Protein AF-A0A818VDN8-F1 (afdb_monomer_lite)

Sequence (76 aa):
MKGNQPTNSIIVNDAVTNFKIYTLDWNVDKIEMFVGDDANPFANRILVWNKQGDWTQWPFDKPFFILINIAVGGSW

Structure (mmCIF, N/CA/C/O backbone):
data_AF-A0A818VDN8-F1
#
_entry.id   AF-A0A818VDN8-F1
#
loop_
_atom_site.group_PDB
_atom_site.id
_atom_site.type_symbol
_atom_site.label_atom_id
_atom_site.label_alt_id
_atom_site.label_comp_id
_atom_site.label_asym_id
_atom_site.label_entity_id
_atom_site.label_seq_id
_atom_site.pdbx_PDB_ins_code
_atom_site.Cartn_x
_atom_site.Cartn_y
_atom_site.Cartn_z
_atom_site.occupancy
_atom_site.B_iso_or_equiv
_atom_site.auth_seq_id
_atom_site.auth_comp_id
_atom_site.auth_asym_id
_atom_site.auth_atom_id
_atom_site.pdbx_PDB_model_num
ATOM 1 N N . MET A 1 1 ? 29.184 -2.393 4.650 1.00 37.84 1 MET A N 1
ATOM 2 C CA . MET A 1 1 ? 27.816 -2.737 5.091 1.00 37.84 1 MET A CA 1
ATOM 3 C C . MET A 1 1 ? 26.874 -2.323 3.973 1.00 37.84 1 MET A C 1
ATOM 5 O O . MET A 1 1 ? 26.844 -1.143 3.654 1.00 37.84 1 MET A O 1
ATOM 9 N N . LYS A 1 2 ? 26.218 -3.271 3.291 1.00 43.28 2 LYS A N 1
ATOM 10 C CA . LYS A 1 2 ? 25.160 -2.940 2.322 1.00 43.28 2 LY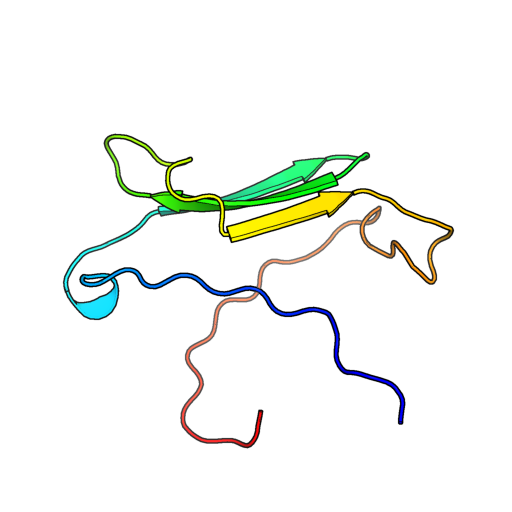S A CA 1
ATOM 11 C C . LYS A 1 2 ? 23.967 -2.452 3.144 1.00 43.28 2 LYS A C 1
ATOM 13 O O . LYS A 1 2 ? 23.439 -3.234 3.923 1.00 43.28 2 LYS A O 1
ATOM 18 N N . GLY A 1 3 ? 23.648 -1.163 3.060 1.00 50.06 3 GLY A N 1
ATOM 19 C CA . GLY A 1 3 ? 22.522 -0.578 3.784 1.00 50.06 3 GLY A CA 1
ATOM 20 C C . GLY A 1 3 ? 21.203 -1.213 3.348 1.00 50.06 3 GLY A C 1
ATOM 21 O O . GLY A 1 3 ? 21.056 -1.594 2.185 1.00 50.06 3 GLY A O 1
ATOM 22 N N . ASN A 1 4 ? 20.268 -1.339 4.288 1.00 58.38 4 ASN A N 1
ATOM 23 C CA . ASN A 1 4 ? 18.895 -1.726 3.986 1.00 58.38 4 ASN A CA 1
ATOM 24 C C . ASN A 1 4 ? 18.262 -0.707 3.025 1.00 58.38 4 ASN A C 1
ATOM 26 O O . ASN A 1 4 ? 18.725 0.432 2.909 1.00 58.38 4 ASN A O 1
ATOM 30 N N . GLN A 1 5 ? 17.210 -1.132 2.327 1.00 63.06 5 GLN A N 1
ATOM 31 C CA . GLN A 1 5 ? 16.435 -0.252 1.454 1.00 63.06 5 GLN A CA 1
ATOM 32 C C . GLN A 1 5 ? 15.971 0.995 2.237 1.00 63.06 5 GLN A C 1
ATOM 34 O O . GLN A 1 5 ? 15.620 0.868 3.417 1.00 63.06 5 GLN A O 1
ATOM 39 N N . PRO A 1 6 ? 15.966 2.191 1.618 1.00 64.19 6 PRO A N 1
ATOM 40 C CA . PRO A 1 6 ? 15.480 3.404 2.263 1.00 64.19 6 PRO A CA 1
ATOM 41 C C . PRO A 1 6 ? 14.082 3.174 2.836 1.00 64.19 6 PRO A C 1
ATOM 43 O O . PRO A 1 6 ? 13.171 2.758 2.124 1.00 64.19 6 PRO A O 1
ATOM 46 N N . THR A 1 7 ? 13.919 3.428 4.130 1.00 72.75 7 THR A N 1
ATOM 47 C CA . THR A 1 7 ? 12.616 3.377 4.798 1.00 72.75 7 THR A CA 1
ATOM 48 C C . THR A 1 7 ? 12.174 4.804 5.081 1.00 72.75 7 THR A C 1
ATOM 50 O O . THR A 1 7 ? 12.991 5.626 5.495 1.00 72.75 7 THR A O 1
ATOM 53 N N . ASN A 1 8 ? 10.893 5.099 4.866 1.00 83.69 8 ASN A N 1
ATOM 54 C CA . ASN A 1 8 ? 10.287 6.342 5.327 1.00 83.69 8 ASN A CA 1
ATOM 55 C C . ASN A 1 8 ? 9.063 6.035 6.189 1.00 83.69 8 ASN A C 1
ATOM 57 O O . ASN A 1 8 ? 8.403 5.013 6.001 1.00 83.69 8 ASN A O 1
ATOM 61 N N . SER A 1 9 ? 8.775 6.907 7.147 1.00 88.81 9 SER A N 1
ATOM 62 C CA . SER A 1 9 ? 7.694 6.718 8.110 1.00 88.81 9 SER A CA 1
ATOM 63 C C . SER A 1 9 ? 7.103 8.053 8.524 1.00 88.81 9 SER A C 1
ATOM 65 O O . SER A 1 9 ? 7.823 9.038 8.676 1.00 88.81 9 SER A O 1
ATOM 67 N N . ILE A 1 10 ? 5.802 8.053 8.785 1.00 92.12 10 ILE A N 1
ATOM 68 C CA . ILE A 1 10 ? 5.080 9.180 9.372 1.00 92.12 10 ILE A CA 1
ATOM 69 C C . ILE A 1 10 ? 4.317 8.701 10.608 1.00 92.12 10 ILE A C 1
ATOM 71 O O . ILE A 1 10 ? 4.017 7.513 10.736 1.00 92.12 10 ILE A O 1
ATOM 75 N N . ILE A 1 11 ? 3.978 9.627 11.503 1.00 92.94 11 ILE A N 1
ATOM 76 C CA . ILE A 1 11 ? 3.089 9.349 12.632 1.00 92.94 11 ILE A CA 1
ATOM 77 C C . ILE A 1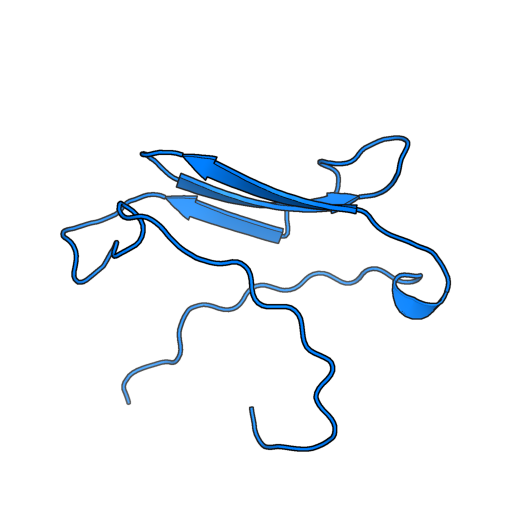 11 ? 1.653 9.644 12.201 1.00 92.94 11 ILE A C 1
ATOM 79 O O . ILE A 1 11 ? 1.343 10.756 11.777 1.00 92.94 11 ILE A O 1
ATOM 83 N N . VAL A 1 12 ? 0.775 8.655 12.357 1.00 93.75 12 VAL A N 1
ATOM 84 C CA . VAL A 1 12 ? -0.676 8.796 12.194 1.00 93.75 12 VAL A CA 1
ATOM 85 C C . VAL A 1 12 ? -1.308 8.378 13.515 1.00 93.75 12 VAL A C 1
ATOM 87 O O . VAL A 1 12 ? -1.391 7.191 13.824 1.00 93.75 12 VAL A O 1
ATOM 90 N N . ASN A 1 13 ? -1.681 9.369 14.328 1.00 94.19 13 ASN A N 1
ATOM 91 C CA . ASN A 1 13 ? -2.021 9.173 15.744 1.00 94.19 13 ASN A CA 1
ATOM 92 C C . ASN A 1 13 ? -3.175 8.189 15.979 1.00 94.19 13 ASN A C 1
ATOM 94 O O . ASN A 1 13 ? -3.222 7.532 17.013 1.00 94.19 13 ASN A O 1
ATOM 98 N N . ASP A 1 14 ? -4.100 8.087 15.031 1.00 94.62 14 ASP A N 1
ATOM 99 C CA . ASP A 1 14 ? -5.318 7.292 15.139 1.00 94.62 14 ASP A CA 1
ATOM 100 C C . ASP A 1 14 ? -5.338 6.086 14.184 1.00 94.62 14 ASP A C 1
ATOM 102 O O . ASP A 1 14 ? -6.394 5.496 13.964 1.00 94.62 14 ASP A O 1
ATOM 106 N N . ALA A 1 15 ? -4.182 5.681 13.639 1.00 93.75 15 ALA A N 1
ATOM 107 C CA . ALA A 1 15 ? -4.077 4.556 12.698 1.00 93.75 15 ALA A CA 1
ATOM 108 C C . ALA A 1 15 ? -4.549 3.208 13.273 1.00 93.75 15 ALA A C 1
ATOM 110 O O . ALA A 1 15 ? -4.852 2.291 12.517 1.00 93.75 15 ALA A O 1
ATOM 111 N N . VAL A 1 16 ? -4.597 3.080 14.603 1.00 94.50 16 VAL A N 1
ATOM 112 C CA . VAL A 1 16 ? -5.054 1.867 15.302 1.00 94.50 16 VAL A CA 1
ATOM 113 C C . VAL A 1 16 ? -6.500 1.955 15.793 1.00 94.50 16 VAL A C 1
ATOM 115 O O . VAL A 1 16 ? -7.056 0.944 16.212 1.00 94.50 16 VAL A O 1
ATOM 118 N N . THR A 1 17 ? -7.111 3.143 15.767 1.00 97.50 17 THR A N 1
ATOM 119 C CA . THR A 1 17 ? -8.488 3.35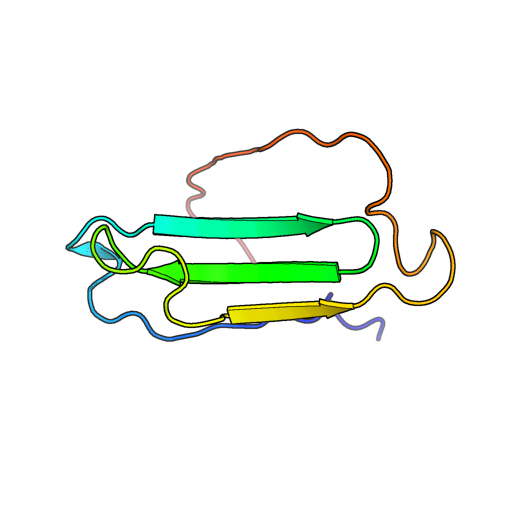9 16.246 1.00 97.50 17 THR A CA 1
ATOM 120 C C . THR A 1 17 ? -9.472 3.671 15.128 1.00 97.50 17 THR A C 1
ATOM 122 O O . THR A 1 17 ? -10.664 3.446 15.311 1.00 97.50 17 THR A O 1
ATOM 125 N N . ASN A 1 18 ? -9.001 4.167 13.982 1.00 96.69 18 ASN A N 1
ATOM 126 C CA . ASN A 1 18 ? -9.827 4.507 12.827 1.00 96.69 18 ASN A CA 1
ATOM 127 C C . ASN A 1 18 ? -9.279 3.864 11.554 1.00 96.69 18 ASN A C 1
ATOM 129 O O . ASN A 1 18 ? -8.066 3.734 11.382 1.00 96.69 18 ASN A O 1
ATOM 133 N N . PHE A 1 19 ? -10.177 3.530 10.626 1.00 96.94 19 PHE A N 1
ATOM 134 C CA . PHE A 1 19 ? -9.769 3.143 9.281 1.00 96.94 19 PHE A CA 1
ATOM 135 C C . PHE A 1 19 ? -9.044 4.298 8.582 1.00 96.94 19 PHE A C 1
ATOM 137 O O . PHE A 1 19 ? -9.374 5.472 8.768 1.00 96.94 19 PHE A O 1
ATOM 144 N N . LYS A 1 20 ? -8.048 3.936 7.774 1.00 96.62 20 LYS A N 1
ATOM 145 C CA . LYS A 1 20 ? -7.262 4.841 6.935 1.00 96.62 20 LYS A CA 1
ATOM 146 C C . LYS A 1 20 ? -7.181 4.293 5.523 1.00 96.62 20 LYS A C 1
ATOM 148 O O . LYS A 1 20 ? -7.228 3.078 5.323 1.00 96.62 20 LYS A O 1
ATOM 153 N N . ILE A 1 21 ? -7.014 5.194 4.563 1.00 97.62 21 ILE A N 1
ATOM 154 C CA . ILE A 1 21 ? -6.752 4.837 3.173 1.00 97.62 21 ILE A CA 1
ATOM 155 C C . ILE A 1 21 ? -5.245 4.910 2.938 1.00 97.62 21 ILE A C 1
ATOM 157 O O . ILE A 1 21 ? -4.638 5.972 3.066 1.00 97.62 21 ILE A O 1
ATOM 161 N N . TYR A 1 22 ? -4.652 3.765 2.602 1.00 96.00 22 TYR A N 1
ATOM 162 C CA . TYR A 1 22 ? -3.255 3.646 2.196 1.00 96.00 22 TYR A CA 1
ATOM 163 C C . TYR A 1 22 ? -3.201 3.624 0.672 1.00 96.00 22 TYR A C 1
ATOM 165 O O . TYR A 1 22 ? -3.647 2.659 0.050 1.00 96.00 22 TYR A O 1
ATOM 173 N N . THR A 1 23 ? -2.662 4.683 0.074 1.00 97.12 23 THR A N 1
ATOM 174 C CA . THR A 1 23 ? -2.652 4.846 -1.383 1.00 97.12 23 THR A CA 1
ATOM 175 C C . THR A 1 23 ? -1.253 4.613 -1.931 1.00 97.12 23 THR A C 1
ATOM 177 O O . THR A 1 23 ? -0.288 5.199 -1.440 1.00 97.12 23 THR A O 1
ATOM 180 N N . LEU A 1 24 ? -1.161 3.777 -2.965 1.00 95.94 24 LEU A N 1
ATOM 181 C CA . LEU A 1 24 ? 0.029 3.572 -3.784 1.00 95.94 24 LEU A CA 1
ATOM 182 C C . LEU A 1 24 ? -0.261 4.120 -5.183 1.00 95.94 24 LEU A C 1
ATOM 184 O O . LEU A 1 24 ? -1.046 3.526 -5.920 1.00 95.94 24 LEU A O 1
ATOM 188 N N . ASP A 1 25 ? 0.367 5.238 -5.539 1.00 96.38 25 ASP A N 1
ATOM 189 C CA . ASP A 1 25 ? 0.382 5.737 -6.914 1.00 96.38 25 ASP A CA 1
ATOM 190 C C . ASP A 1 25 ? 1.684 5.286 -7.575 1.00 96.38 25 ASP A C 1
ATOM 192 O O . ASP A 1 25 ? 2.779 5.685 -7.174 1.00 96.38 25 ASP A O 1
ATOM 196 N N . TRP A 1 26 ? 1.569 4.392 -8.551 1.00 95.88 26 TRP A N 1
ATOM 197 C CA . TRP A 1 26 ? 2.705 3.765 -9.208 1.00 95.88 26 TRP A CA 1
ATOM 198 C C . TRP A 1 26 ? 2.556 3.869 -10.718 1.00 95.88 26 TRP A C 1
ATOM 200 O O . TRP A 1 26 ? 1.647 3.301 -11.323 1.00 95.88 26 TRP A O 1
ATOM 210 N N . ASN A 1 27 ? 3.497 4.585 -11.325 1.00 94.12 27 ASN A N 1
ATOM 211 C CA . ASN A 1 27 ? 3.609 4.740 -12.765 1.00 94.12 27 ASN A CA 1
ATOM 212 C C . ASN A 1 27 ? 5.048 4.473 -13.241 1.00 94.12 27 ASN A C 1
ATOM 214 O O . ASN A 1 27 ? 5.927 4.069 -12.478 1.00 94.12 27 ASN A O 1
ATOM 218 N N . VAL A 1 28 ? 5.281 4.677 -14.537 1.00 92.25 28 VAL A N 1
ATOM 219 C CA . VAL A 1 28 ? 6.557 4.366 -15.200 1.00 92.25 28 VAL A CA 1
ATOM 220 C C . VAL A 1 28 ? 7.742 5.196 -14.698 1.00 92.25 28 VAL A C 1
ATOM 222 O O . VAL A 1 28 ? 8.882 4.751 -14.843 1.00 92.25 28 VAL A O 1
ATOM 225 N N . ASP A 1 29 ? 7.480 6.360 -14.101 1.00 93.38 29 ASP A N 1
ATOM 226 C CA . ASP A 1 29 ? 8.501 7.331 -13.707 1.00 93.38 29 ASP A CA 1
ATOM 227 C C . ASP A 1 29 ? 8.726 7.374 -12.196 1.00 93.38 29 ASP A C 1
ATOM 229 O O . ASP A 1 29 ? 9.798 7.789 -11.751 1.00 93.38 29 ASP A O 1
ATOM 233 N N . LYS A 1 30 ? 7.731 6.984 -11.392 1.00 94.50 30 LYS A N 1
ATOM 234 C CA . LYS A 1 30 ? 7.810 7.058 -9.930 1.00 94.50 30 LYS A CA 1
ATOM 235 C C . LYS A 1 30 ? 6.795 6.172 -9.209 1.00 94.50 30 LYS A C 1
ATOM 237 O O . LYS A 1 30 ? 5.774 5.762 -9.760 1.00 94.50 30 LYS A O 1
ATOM 242 N N . ILE A 1 31 ? 7.088 5.956 -7.931 1.00 94.81 31 ILE A N 1
ATOM 243 C CA . ILE A 1 31 ? 6.201 5.378 -6.927 1.00 94.81 31 ILE A CA 1
ATOM 244 C C . ILE A 1 31 ? 6.004 6.409 -5.818 1.00 94.81 31 ILE A C 1
ATOM 246 O O . ILE A 1 31 ? 6.975 6.915 -5.250 1.00 94.81 31 ILE A O 1
ATOM 250 N N . GLU A 1 32 ? 4.755 6.699 -5.483 1.00 95.62 32 GLU A N 1
ATOM 251 C CA . GLU A 1 32 ? 4.375 7.554 -4.366 1.00 95.62 32 GLU A CA 1
ATOM 252 C C . GLU A 1 32 ? 3.431 6.811 -3.421 1.00 95.62 32 GLU A C 1
ATOM 254 O O . GLU A 1 32 ? 2.565 6.046 -3.845 1.00 95.62 32 GLU A O 1
ATOM 259 N N . MET A 1 33 ? 3.608 7.040 -2.120 1.00 96.00 33 MET A N 1
ATOM 260 C CA . MET A 1 33 ? 2.754 6.456 -1.085 1.00 96.00 33 MET A CA 1
ATOM 261 C C . MET A 1 33 ? 2.168 7.536 -0.188 1.00 96.00 33 MET A C 1
ATOM 263 O O . MET A 1 33 ? 2.863 8.487 0.182 1.00 96.00 33 MET A O 1
ATOM 267 N N . PHE A 1 34 ? 0.912 7.349 0.204 1.00 96.69 34 PHE A N 1
ATOM 268 C CA . PHE A 1 34 ? 0.130 8.299 0.994 1.00 96.69 34 PHE A CA 1
ATOM 269 C C . PHE A 1 34 ? -0.680 7.576 2.068 1.00 96.69 34 PHE A C 1
ATOM 271 O O . PHE A 1 34 ? -1.033 6.405 1.897 1.00 96.69 34 PHE A O 1
ATOM 278 N N . VAL A 1 35 ? -0.999 8.289 3.150 1.00 97.12 35 VAL A N 1
ATOM 279 C CA . VAL A 1 35 ? -1.979 7.842 4.149 1.00 97.12 35 VAL A CA 1
ATOM 280 C C . VAL A 1 35 ? -2.971 8.952 4.438 1.00 97.12 35 VAL A C 1
ATOM 282 O O . VAL A 1 35 ? -2.632 9.991 5.015 1.00 97.12 35 VAL A O 1
ATOM 285 N N . GLY A 1 36 ? -4.222 8.677 4.097 1.00 96.94 36 GLY A N 1
ATOM 286 C CA . GLY A 1 36 ? -5.332 9.586 4.302 1.00 96.94 36 GLY A CA 1
ATOM 287 C C . GLY A 1 36 ? -6.576 8.912 4.852 1.00 96.94 36 GLY A C 1
ATOM 288 O O . GLY A 1 36 ? -6.518 7.893 5.544 1.00 96.94 36 GLY A O 1
ATOM 289 N N . ASP A 1 37 ? -7.708 9.524 4.548 1.00 97.00 37 ASP A N 1
ATOM 290 C CA . ASP A 1 37 ? -9.048 9.105 4.944 1.00 97.00 37 ASP A CA 1
ATOM 291 C C . ASP A 1 37 ? -10.030 9.327 3.785 1.00 97.00 37 ASP A C 1
ATOM 293 O O . ASP A 1 37 ? -9.631 9.735 2.692 1.00 97.00 37 ASP A O 1
ATOM 297 N N . ASP A 1 38 ? -11.314 9.053 4.015 1.00 96.06 38 ASP A N 1
ATOM 298 C CA . ASP A 1 38 ? -12.357 9.189 2.993 1.00 96.06 38 ASP A CA 1
ATOM 299 C C . ASP A 1 38 ? -12.481 10.617 2.434 1.00 96.06 38 ASP A C 1
ATOM 301 O O . ASP A 1 38 ? -12.892 10.794 1.287 1.00 96.06 38 ASP A O 1
ATOM 305 N N . ALA A 1 39 ? -12.123 11.645 3.214 1.00 96.75 39 ALA A N 1
ATOM 306 C CA . ALA A 1 39 ? -12.176 13.033 2.763 1.00 96.75 39 ALA A CA 1
ATOM 307 C C . ALA A 1 39 ? -10.974 13.387 1.877 1.00 96.75 39 ALA A C 1
ATOM 309 O O . ALA A 1 39 ? -11.112 14.170 0.934 1.00 96.75 39 ALA A O 1
ATOM 310 N N . ASN A 1 40 ? -9.797 12.820 2.162 1.00 96.88 40 ASN A N 1
ATOM 311 C CA . ASN A 1 40 ? -8.607 12.989 1.335 1.00 96.88 40 ASN A CA 1
ATOM 312 C C . ASN A 1 40 ? -7.716 11.728 1.315 1.00 96.88 40 ASN A C 1
ATOM 314 O O . ASN A 1 40 ? -6.787 11.617 2.121 1.00 96.88 40 ASN A O 1
ATOM 318 N N . PRO A 1 41 ? -7.913 10.824 0.336 1.00 96.12 41 PRO A N 1
ATOM 319 C CA . PRO A 1 41 ? -7.121 9.595 0.187 1.00 96.12 41 PRO A CA 1
ATOM 320 C C . PRO A 1 41 ? -5.626 9.807 -0.104 1.00 96.12 41 PRO A C 1
ATOM 322 O O . PRO A 1 41 ? -4.816 8.901 0.096 1.00 96.12 41 PRO A O 1
ATOM 325 N N . PHE A 1 42 ? -5.251 10.992 -0.594 1.00 96.38 42 PHE A N 1
ATOM 326 C CA . PHE A 1 42 ? -3.874 11.371 -0.929 1.00 96.38 42 PHE A CA 1
ATOM 327 C C . PHE A 1 42 ? -3.268 12.318 0.123 1.00 96.38 42 PHE A C 1
ATOM 329 O O . PHE A 1 42 ? -2.290 13.022 -0.143 1.00 96.38 42 PHE A O 1
ATOM 336 N N . ALA A 1 43 ? -3.845 12.362 1.329 1.00 92.62 43 ALA A N 1
ATOM 337 C CA . ALA A 1 43 ? -3.257 13.075 2.456 1.00 92.62 43 ALA A CA 1
ATOM 338 C C . ALA A 1 43 ? -1.929 12.428 2.897 1.00 92.62 43 ALA A C 1
ATOM 340 O O . ALA A 1 43 ? -1.650 11.270 2.600 1.00 92.62 43 ALA A O 1
ATOM 341 N N . ASN A 1 44 ? -1.096 13.205 3.595 1.00 93.94 44 ASN A N 1
ATOM 342 C CA . ASN A 1 44 ? 0.190 12.793 4.174 1.00 93.94 44 ASN A CA 1
ATOM 343 C C . ASN A 1 44 ? 1.044 11.897 3.258 1.00 93.94 44 ASN A C 1
ATOM 345 O O . ASN A 1 44 ? 1.072 10.671 3.385 1.00 93.94 44 ASN A O 1
ATOM 349 N N . ARG A 1 45 ? 1.797 12.520 2.347 1.00 94.25 45 ARG A N 1
ATOM 350 C CA . ARG A 1 45 ? 2.749 11.801 1.496 1.00 94.25 45 ARG A CA 1
ATOM 351 C C . ARG A 1 45 ? 3.880 11.201 2.333 1.00 94.25 45 ARG A C 1
ATOM 353 O O . ARG A 1 45 ? 4.649 11.936 2.950 1.00 94.25 45 ARG A O 1
ATOM 360 N N . ILE A 1 46 ? 3.997 9.878 2.307 1.00 92.06 46 ILE A N 1
ATOM 361 C CA . ILE A 1 46 ? 5.022 9.115 3.027 1.00 92.06 46 ILE A CA 1
ATOM 362 C C . ILE A 1 46 ? 6.299 9.030 2.202 1.00 92.06 46 ILE A C 1
ATOM 364 O O . ILE A 1 46 ? 7.389 9.194 2.732 1.00 92.06 46 ILE A O 1
ATOM 368 N N . LEU A 1 47 ? 6.190 8.743 0.908 1.00 90.62 47 LEU A N 1
ATOM 369 C CA . LEU A 1 47 ? 7.336 8.411 0.064 1.00 90.62 47 LEU A CA 1
ATOM 370 C C . LEU A 1 47 ? 7.149 8.985 -1.336 1.00 90.62 47 LEU A C 1
ATOM 372 O O . LEU A 1 47 ? 6.040 8.986 -1.864 1.00 90.62 47 LEU A O 1
ATOM 376 N N . VAL A 1 48 ? 8.265 9.412 -1.929 1.00 92.00 48 VAL A N 1
ATOM 377 C CA . VAL A 1 48 ? 8.413 9.587 -3.375 1.00 92.00 48 VAL A CA 1
ATOM 378 C C . VAL A 1 48 ? 9.684 8.877 -3.792 1.00 92.00 48 VAL A C 1
ATOM 380 O O . VAL A 1 48 ? 10.774 9.247 -3.354 1.00 92.00 48 VAL A O 1
ATOM 383 N N . TRP A 1 49 ? 9.549 7.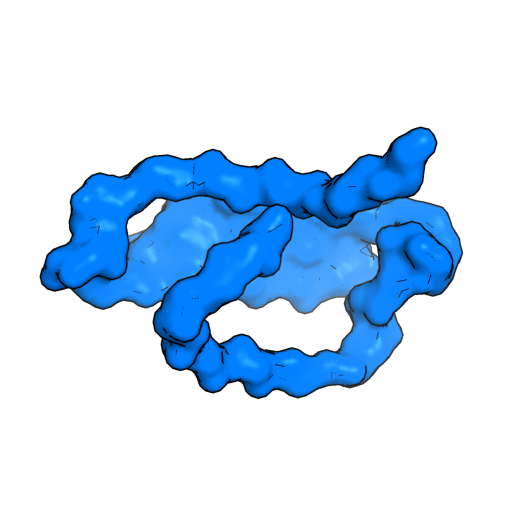881 -4.653 1.00 90.44 49 TRP A N 1
ATOM 384 C CA . TRP A 1 49 ? 10.673 7.192 -5.258 1.00 90.44 49 TRP A CA 1
ATOM 385 C C . TRP A 1 49 ? 10.612 7.383 -6.766 1.00 90.44 49 TRP A C 1
ATOM 387 O O . TRP A 1 49 ? 9.766 6.809 -7.441 1.00 90.44 49 TRP A O 1
ATOM 397 N N . ASN A 1 50 ? 11.509 8.213 -7.290 1.00 92.25 50 ASN A N 1
ATOM 398 C CA . ASN A 1 50 ? 11.642 8.413 -8.728 1.00 92.25 50 ASN A CA 1
ATOM 399 C C . ASN A 1 50 ? 12.487 7.298 -9.345 1.00 92.25 50 ASN A C 1
ATOM 401 O O . ASN A 1 50 ? 13.470 6.856 -8.740 1.00 92.25 50 ASN A O 1
ATOM 405 N N . LYS A 1 51 ? 12.142 6.902 -10.567 1.00 91.44 51 LYS A N 1
ATOM 406 C CA . LYS A 1 51 ? 12.909 5.960 -11.370 1.00 91.44 51 LYS A CA 1
ATOM 407 C C . LYS A 1 51 ? 14.341 6.439 -11.531 1.00 91.44 51 LYS A C 1
ATOM 409 O O . LYS A 1 51 ? 14.597 7.576 -11.922 1.00 91.44 51 LYS A O 1
ATOM 414 N N . GLN A 1 52 ? 15.278 5.547 -11.234 1.00 88.00 52 GLN A N 1
ATOM 415 C CA . GLN A 1 52 ? 16.700 5.775 -11.438 1.00 88.00 52 GLN A CA 1
ATOM 416 C C . GLN A 1 52 ? 17.357 4.513 -11.973 1.00 88.00 52 GLN A C 1
ATOM 418 O O . GLN A 1 52 ? 17.018 3.410 -11.553 1.00 88.00 52 GLN A O 1
ATOM 423 N N . GLY A 1 53 ? 18.330 4.709 -12.861 1.00 86.75 53 GLY A N 1
ATOM 424 C CA . GLY A 1 53 ? 19.189 3.640 -13.343 1.00 86.75 53 GLY A CA 1
ATOM 425 C C . GLY A 1 53 ? 18.479 2.573 -14.169 1.00 86.75 53 GLY A C 1
ATOM 426 O O . GLY A 1 53 ? 17.446 2.809 -14.797 1.00 86.75 53 GLY A O 1
ATOM 427 N N . ASP A 1 54 ? 19.101 1.399 -14.188 1.00 87.50 54 ASP A N 1
ATOM 428 C CA . ASP A 1 54 ? 18.586 0.200 -14.838 1.00 87.50 54 ASP A CA 1
ATOM 429 C C . ASP A 1 54 ? 17.768 -0.666 -13.861 1.00 87.50 54 ASP A C 1
ATOM 431 O O . ASP A 1 54 ? 17.460 -0.270 -12.737 1.00 87.50 54 ASP A O 1
ATOM 435 N N . TRP A 1 55 ? 17.429 -1.884 -14.282 1.00 86.25 55 TRP A N 1
ATOM 436 C CA . TRP A 1 55 ? 16.640 -2.836 -13.497 1.00 86.25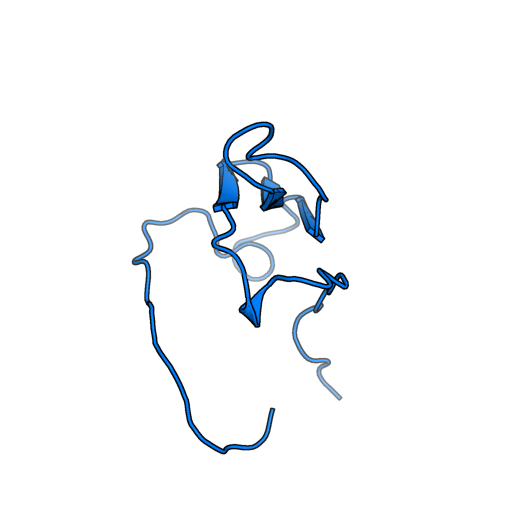 55 TRP A CA 1
ATOM 437 C C . TRP A 1 55 ? 17.253 -3.191 -12.129 1.00 86.25 55 TRP A C 1
ATOM 439 O O . TRP A 1 55 ? 16.531 -3.664 -11.251 1.00 86.25 55 TRP A O 1
ATOM 449 N N . THR A 1 56 ? 18.560 -2.981 -11.924 1.00 86.62 56 THR A N 1
ATOM 450 C CA . THR A 1 56 ? 19.217 -3.230 -10.630 1.00 86.62 56 THR A CA 1
ATOM 451 C C . THR A 1 56 ? 18.867 -2.164 -9.592 1.00 86.62 56 THR A C 1
ATOM 453 O O . THR A 1 56 ? 18.927 -2.432 -8.392 1.00 86.62 56 THR A O 1
ATOM 456 N N . GLN A 1 57 ? 18.471 -0.973 -10.051 1.00 85.94 57 GLN A N 1
ATOM 457 C CA . GLN A 1 57 ? 18.050 0.160 -9.225 1.00 85.94 57 GLN A CA 1
ATOM 458 C C . GLN A 1 57 ? 16.531 0.390 -9.290 1.00 85.94 57 GLN A C 1
ATOM 460 O O . GLN A 1 57 ? 15.949 0.860 -8.313 1.00 85.94 57 GLN A O 1
ATOM 465 N N . TRP A 1 58 ? 15.884 0.016 -10.401 1.00 90.44 58 TRP A N 1
ATOM 466 C CA . TRP A 1 58 ? 14.441 0.131 -10.624 1.00 90.44 58 TRP A CA 1
ATOM 467 C C . TRP A 1 58 ? 13.824 -1.175 -11.156 1.00 90.44 58 TRP A C 1
ATOM 469 O O . TRP A 1 58 ? 13.537 -1.293 -12.347 1.00 90.44 58 TRP A O 1
ATOM 479 N N . PRO A 1 59 ? 13.567 -2.172 -10.295 1.00 90.88 59 PRO A N 1
ATOM 480 C CA .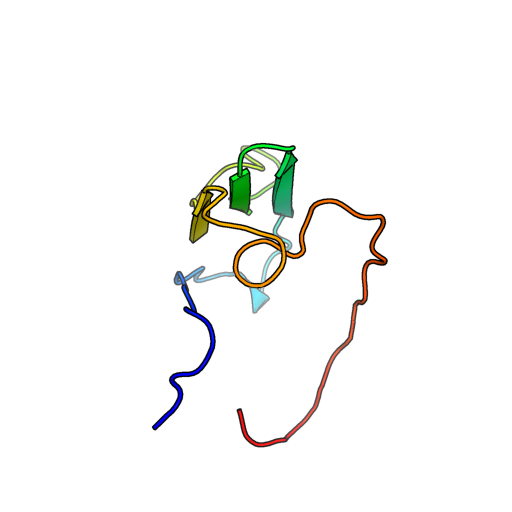 PRO A 1 59 ? 12.926 -3.426 -10.696 1.00 90.88 59 PRO A CA 1
ATOM 481 C C . PRO A 1 59 ? 11.388 -3.326 -10.821 1.00 90.88 59 PRO A C 1
ATOM 483 O O . PRO A 1 59 ? 10.711 -4.351 -10.851 1.00 90.88 59 PRO A O 1
ATOM 486 N N . PHE A 1 60 ? 10.822 -2.115 -10.857 1.00 92.50 60 PHE A N 1
ATOM 487 C CA . PHE A 1 60 ? 9.386 -1.836 -10.716 1.00 92.50 60 PHE A CA 1
ATOM 488 C C . PHE A 1 60 ? 8.673 -1.570 -12.056 1.00 92.50 60 PHE A C 1
ATOM 490 O O . PHE A 1 60 ? 7.741 -0.773 -12.132 1.00 92.50 60 PHE A O 1
ATOM 497 N N . ASP A 1 61 ? 9.125 -2.201 -13.135 1.00 90.19 61 ASP A N 1
ATOM 498 C CA . ASP A 1 61 ? 8.583 -2.058 -14.494 1.00 90.19 61 ASP A CA 1
ATOM 499 C C . ASP A 1 61 ? 8.023 -3.380 -15.055 1.00 90.19 61 ASP A C 1
ATOM 501 O O . ASP A 1 61 ? 8.014 -3.626 -16.261 1.00 90.19 61 ASP A O 1
ATOM 505 N N . LYS A 1 62 ? 7.537 -4.246 -14.159 1.00 90.44 62 LYS A N 1
ATOM 506 C CA . LYS A 1 62 ? 6.962 -5.568 -14.459 1.00 90.44 62 LYS A CA 1
ATOM 507 C C . LYS A 1 62 ? 5.652 -5.768 -13.689 1.00 90.44 62 LYS A C 1
ATOM 509 O O . LYS A 1 62 ? 5.344 -4.952 -12.829 1.00 90.44 62 LYS A O 1
ATOM 514 N N . PRO A 1 63 ? 4.864 -6.823 -13.962 1.00 94.44 63 PRO A N 1
ATOM 515 C CA . PRO A 1 63 ? 3.691 -7.154 -13.152 1.00 94.44 63 PRO A CA 1
ATOM 516 C C . PRO A 1 63 ? 4.066 -7.621 -11.737 1.00 94.44 63 PRO A C 1
ATOM 518 O O . PRO A 1 63 ? 4.994 -8.413 -11.573 1.00 94.44 63 PRO A O 1
ATOM 521 N N . PHE A 1 64 ? 3.310 -7.173 -10.731 1.00 95.38 64 PHE A N 1
ATOM 522 C CA . PHE A 1 64 ? 3.468 -7.560 -9.323 1.00 95.38 64 PHE A CA 1
ATOM 523 C C . PHE A 1 64 ? 2.135 -8.012 -8.723 1.00 95.38 64 PHE A C 1
ATOM 525 O O . PHE A 1 64 ? 1.062 -7.656 -9.208 1.00 95.38 64 PHE A O 1
ATOM 532 N N . PHE A 1 65 ? 2.223 -8.773 -7.633 1.00 96.62 65 PHE A N 1
ATOM 533 C CA . PHE A 1 65 ? 1.086 -9.124 -6.787 1.00 96.62 65 PHE A CA 1
ATOM 534 C C . PHE A 1 65 ? 1.085 -8.270 -5.522 1.00 96.62 65 PHE A C 1
ATOM 536 O O . PHE A 1 65 ? 2.142 -7.893 -5.017 1.00 96.62 65 PHE A O 1
ATOM 543 N N . ILE A 1 66 ? -0.105 -8.021 -4.982 1.00 94.62 66 ILE A N 1
ATOM 544 C CA . ILE A 1 66 ? -0.264 -7.422 -3.658 1.00 94.62 66 ILE A CA 1
ATOM 545 C C . ILE A 1 66 ? -0.328 -8.553 -2.633 1.00 94.62 66 ILE A C 1
ATOM 547 O O . ILE A 1 66 ? -1.113 -9.489 -2.779 1.00 94.62 66 ILE A O 1
ATOM 551 N N . LEU A 1 67 ? 0.495 -8.449 -1.591 1.00 95.88 67 LEU A N 1
ATOM 552 C CA . LEU A 1 67 ? 0.482 -9.343 -0.438 1.00 95.88 67 LEU A CA 1
ATOM 553 C C . LEU A 1 67 ? 0.052 -8.547 0.792 1.00 95.88 67 LEU A C 1
ATOM 555 O O . LEU A 1 67 ? 0.568 -7.459 1.036 1.00 95.88 67 LEU A O 1
ATOM 559 N N . ILE A 1 68 ? -0.884 -9.095 1.564 1.00 95.06 68 ILE A N 1
ATOM 560 C CA . ILE A 1 68 ? -1.368 -8.499 2.812 1.00 95.06 68 ILE A CA 1
ATOM 561 C C . ILE A 1 68 ? -1.241 -9.560 3.900 1.00 95.06 68 ILE A C 1
ATOM 563 O O . ILE A 1 68 ? -1.783 -10.657 3.764 1.00 95.06 68 ILE A O 1
ATOM 567 N N . ASN A 1 69 ? -0.520 -9.247 4.976 1.00 95.12 69 ASN A N 1
ATOM 568 C CA . ASN A 1 69 ? -0.332 -10.148 6.108 1.00 95.12 69 ASN A CA 1
ATOM 569 C C . ASN A 1 69 ? -0.301 -9.384 7.439 1.00 95.12 69 ASN A C 1
ATOM 571 O O . ASN A 1 69 ? 0.032 -8.204 7.486 1.00 95.12 69 ASN A O 1
ATOM 575 N N . ILE A 1 70 ? -0.596 -10.095 8.529 1.00 93.31 70 ILE A N 1
ATOM 576 C CA . ILE A 1 70 ? -0.400 -9.628 9.907 1.00 93.31 70 ILE A CA 1
ATOM 577 C C . ILE A 1 70 ? 0.649 -10.549 10.532 1.00 93.31 70 ILE A C 1
ATOM 579 O O . ILE A 1 70 ? 0.377 -11.722 10.780 1.00 93.31 70 ILE A O 1
ATOM 583 N N . ALA A 1 71 ? 1.869 -10.046 10.719 1.00 92.25 71 ALA A N 1
ATOM 584 C CA . ALA A 1 71 ? 2.951 -10.788 11.367 1.00 92.25 71 ALA A CA 1
ATOM 585 C C . ALA A 1 71 ? 2.969 -10.532 12.884 1.00 92.25 71 ALA A C 1
ATOM 587 O O . ALA A 1 71 ? 2.642 -9.435 13.334 1.00 92.25 71 ALA A O 1
ATOM 588 N N . VAL A 1 72 ? 3.378 -11.535 13.668 1.00 91.94 72 VAL A N 1
ATOM 589 C CA . VAL A 1 72 ? 3.523 -11.444 15.130 1.00 91.94 72 VAL A CA 1
ATOM 590 C C . VAL A 1 72 ? 4.925 -11.920 15.524 1.00 91.94 72 VAL A C 1
ATOM 592 O O . VAL A 1 72 ? 5.264 -13.081 15.310 1.00 91.94 72 VAL A O 1
ATOM 595 N N . GLY A 1 73 ? 5.731 -11.024 16.106 1.00 92.12 73 GLY A N 1
ATOM 596 C CA . GLY A 1 73 ? 7.149 -11.264 16.420 1.00 92.12 73 GLY A CA 1
ATOM 597 C C . GLY A 1 73 ? 8.095 -11.106 15.214 1.00 92.12 73 GLY A C 1
ATOM 598 O O . GLY A 1 73 ? 7.651 -10.833 14.103 1.00 92.12 73 GLY A O 1
ATOM 599 N N . GLY A 1 74 ? 9.406 -11.269 15.444 1.00 82.00 74 GLY A N 1
ATOM 600 C CA . GLY A 1 74 ? 10.461 -11.196 14.417 1.00 82.00 74 GLY A CA 1
ATOM 601 C C . GLY A 1 74 ? 11.503 -10.092 14.651 1.00 82.00 74 GLY A C 1
ATOM 602 O O . GLY A 1 74 ? 11.292 -9.183 15.451 1.00 82.00 74 GLY A O 1
ATOM 603 N N . SER A 1 75 ? 12.642 -10.191 13.963 1.00 76.69 75 SER A N 1
ATOM 604 C CA . SER A 1 75 ? 13.646 -9.121 13.865 1.00 76.69 75 SER A CA 1
ATOM 605 C C . SER A 1 75 ? 13.448 -8.378 12.542 1.00 76.69 75 SER A C 1
ATOM 607 O O . SER A 1 75 ? 13.267 -9.034 11.515 1.00 76.69 75 SER A O 1
ATOM 609 N N . TRP A 1 76 ? 13.443 -7.042 12.593 1.00 63.88 76 TRP A N 1
ATOM 610 C CA . TRP A 1 76 ? 13.413 -6.160 11.420 1.00 63.88 76 TRP A CA 1
ATOM 611 C C . TRP A 1 76 ? 14.815 -5.975 10.836 1.00 63.88 76 TRP A C 1
ATOM 613 O O . TRP A 1 76 ? 15.762 -5.828 11.645 1.00 63.88 76 TRP A O 1
#

Radius of gyration: 14.83 Å; chains: 1; bounding box: 40×24×32 Å

pLDDT: mean 89.21, std 12.33, range [37.84, 97.62]

Foldseek 3Di:
DPDDDDDWDDDDPCVPPDDWQWDWDDDPFWIWIAIGHPVDNRHHTGDIDTDDDDCVRPVPPDDDDDDDDDDDDDDD

Secondary structure (DSSP, 8-state):
--PPPP------TTTTTS--EEEEEE-SSEEEEEEE-SS-TT-SEEEEEE--SSTTT---SS----------S---